Protein AF-A0AB34JGB2-F1 (afdb_monomer_lite)

Secondary structure (DSSP, 8-state):
--SSTTSSSSSSS------PPPP--------------HHHHHHHHHHHT--HHHHHHHHHHHHHH--HHHHHHHHHHHHHTTSHHHHHHHHHHHHHHHHHHH---TT---SS------S---TT-----

Structure (mmCIF, N/CA/C/O backbone):
data_AF-A0AB34JGB2-F1
#
_entry.id   AF-A0AB34JGB2-F1
#
loop_
_atom_site.group_PDB
_atom_site.id
_atom_site.type_symbol
_atom_site.label_atom_id
_atom_site.label_alt_id
_atom_site.label_comp_id
_atom_site.label_asym_id
_atom_site.label_entity_id
_atom_site.label_seq_id
_atom_site.pdbx_PDB_ins_code
_atom_site.Cartn_x
_atom_site.Cartn_y
_atom_site.Cartn_z
_atom_site.occupancy
_atom_site.B_iso_or_equiv
_atom_site.auth_seq_id
_atom_site.auth_comp_id
_atom_site.auth_asym_id
_atom_site.auth_atom_id
_atom_site.pdbx_PDB_model_num
ATOM 1 N N . MET A 1 1 ? 39.071 -47.024 -62.902 1.00 53.78 1 MET A N 1
ATOM 2 C CA . MET A 1 1 ? 38.815 -46.390 -61.590 1.00 53.78 1 MET A CA 1
ATOM 3 C C . MET A 1 1 ? 37.574 -45.513 -61.719 1.00 53.78 1 MET A C 1
ATOM 5 O O . MET A 1 1 ? 37.694 -44.338 -62.010 1.00 53.78 1 MET A O 1
ATOM 9 N N . SER A 1 2 ? 36.375 -46.101 -61.669 1.00 54.69 2 SER A N 1
ATOM 10 C CA . SER A 1 2 ? 35.123 -45.366 -61.938 1.00 54.69 2 SER A CA 1
ATOM 11 C C . SER A 1 2 ? 33.914 -46.110 -61.362 1.00 54.69 2 SER A C 1
ATOM 13 O O . SER A 1 2 ? 32.992 -46.470 -62.083 1.00 54.69 2 SER A O 1
ATOM 15 N N . ARG A 1 3 ? 33.980 -46.479 -60.074 1.00 54.69 3 ARG A N 1
ATOM 16 C CA . ARG A 1 3 ? 32.854 -47.095 -59.333 1.00 54.69 3 ARG A CA 1
ATOM 17 C C . ARG A 1 3 ? 32.762 -46.692 -57.854 1.00 54.69 3 ARG A C 1
ATOM 19 O O . ARG A 1 3 ? 31.811 -47.091 -57.199 1.00 54.69 3 ARG A O 1
ATOM 26 N N . LEU A 1 4 ? 33.691 -45.880 -57.333 1.00 51.69 4 LEU A N 1
ATOM 27 C CA . LEU A 1 4 ? 33.640 -45.403 -55.941 1.00 51.69 4 LEU A CA 1
ATOM 28 C C . LEU A 1 4 ? 32.935 -44.048 -55.760 1.00 51.69 4 LEU A C 1
ATOM 30 O O . LEU A 1 4 ? 32.520 -43.735 -54.653 1.00 51.69 4 LEU A O 1
ATOM 34 N N . SER A 1 5 ? 32.742 -43.262 -56.821 1.00 51.66 5 SER A N 1
ATOM 35 C CA . SER A 1 5 ? 32.163 -41.911 -56.700 1.00 51.66 5 SER A CA 1
ATOM 36 C C . SER A 1 5 ? 30.634 -41.857 -56.793 1.00 51.66 5 SER A C 1
ATOM 38 O O . SER A 1 5 ? 30.068 -40.785 -56.624 1.00 51.66 5 SER A O 1
ATOM 40 N N . LEU A 1 6 ? 29.949 -42.982 -57.040 1.00 51.72 6 LEU A N 1
ATOM 41 C CA . LEU A 1 6 ? 28.485 -43.001 -57.194 1.00 51.72 6 LEU A CA 1
ATOM 42 C C . LEU A 1 6 ? 27.719 -43.342 -55.899 1.00 51.72 6 LEU A C 1
ATOM 44 O O . LEU A 1 6 ? 26.497 -43.270 -55.884 1.00 51.72 6 LEU A O 1
ATOM 48 N N . LEU A 1 7 ? 28.407 -43.706 -54.811 1.00 52.88 7 LEU A N 1
ATOM 49 C CA . LEU A 1 7 ? 27.766 -44.138 -53.556 1.00 52.88 7 LEU A CA 1
ATOM 50 C C . LEU A 1 7 ? 27.738 -43.062 -52.456 1.00 52.88 7 LEU A C 1
ATOM 52 O O . LEU A 1 7 ? 27.131 -43.284 -51.415 1.00 52.88 7 LEU A O 1
ATOM 56 N N . LEU A 1 8 ? 28.337 -41.887 -52.680 1.00 51.59 8 LEU A N 1
ATOM 57 C CA . LEU A 1 8 ? 28.424 -40.818 -51.671 1.00 51.59 8 LEU A CA 1
ATOM 58 C C . LEU A 1 8 ? 27.367 -39.704 -51.833 1.00 51.59 8 LEU A C 1
ATOM 60 O O . LEU A 1 8 ? 27.306 -38.796 -51.014 1.00 51.59 8 LEU A O 1
ATOM 64 N N . ALA A 1 9 ? 26.523 -39.763 -52.869 1.00 53.97 9 ALA A N 1
ATOM 65 C CA . ALA A 1 9 ? 25.528 -38.722 -53.164 1.00 53.97 9 ALA A CA 1
ATOM 66 C C . ALA A 1 9 ? 24.085 -39.081 -52.750 1.00 53.97 9 ALA A C 1
ATOM 68 O O . ALA A 1 9 ? 23.179 -38.277 -52.948 1.00 53.97 9 ALA A O 1
ATOM 69 N N . LEU A 1 10 ? 23.856 -40.261 -52.157 1.00 52.56 10 LEU A N 1
ATOM 70 C CA . LEU A 1 10 ? 22.521 -40.740 -51.761 1.00 52.56 10 LEU A CA 1
ATOM 71 C C . LEU A 1 10 ? 22.298 -40.746 -50.235 1.00 52.56 10 LEU A C 1
ATOM 73 O O . LEU A 1 10 ? 21.490 -41.515 -49.729 1.00 52.56 10 LEU A O 1
ATOM 77 N N . ALA A 1 11 ? 23.030 -39.916 -49.488 1.00 53.78 11 ALA A N 1
ATOM 78 C CA . ALA A 1 11 ? 22.950 -39.860 -48.023 1.00 53.78 11 ALA A CA 1
ATOM 79 C C . ALA A 1 11 ? 22.560 -38.476 -47.471 1.00 53.78 11 ALA A C 1
ATOM 81 O O . ALA A 1 11 ? 22.731 -38.230 -46.282 1.00 53.78 11 ALA A O 1
ATOM 82 N N . LEU A 1 12 ? 22.050 -37.562 -48.312 1.00 57.97 12 LEU A N 1
ATOM 83 C CA . LEU A 1 12 ? 21.787 -36.169 -47.913 1.00 57.97 12 LEU A CA 1
ATOM 84 C C . LEU A 1 12 ? 20.314 -35.724 -47.949 1.00 57.97 12 LEU A C 1
ATOM 86 O O . LEU A 1 12 ? 20.037 -34.542 -47.774 1.00 57.97 12 LEU A O 1
ATOM 90 N N . THR A 1 13 ? 19.351 -36.630 -48.134 1.00 63.69 13 THR A N 1
ATOM 91 C CA . THR A 1 13 ? 17.922 -36.269 -48.232 1.00 63.69 13 THR A CA 1
ATOM 92 C C . THR A 1 13 ? 17.045 -37.065 -47.269 1.00 63.69 13 THR A C 1
ATOM 94 O O . THR A 1 13 ? 16.176 -37.818 -47.689 1.00 63.69 13 THR A O 1
ATOM 97 N N . ALA A 1 14 ? 17.247 -36.890 -45.960 1.00 57.16 14 ALA A N 1
ATOM 98 C CA . ALA A 1 14 ? 16.265 -37.321 -44.957 1.00 57.16 14 ALA A CA 1
ATOM 99 C C . ALA A 1 14 ? 16.442 -36.618 -43.596 1.00 57.16 14 ALA A C 1
ATOM 101 O O . ALA A 1 14 ? 16.457 -37.268 -42.557 1.00 57.16 14 ALA A O 1
ATOM 102 N N . SER A 1 15 ? 16.557 -35.288 -43.575 1.00 60.34 15 SER A N 1
ATOM 103 C CA . SER A 1 15 ? 16.305 -34.529 -42.342 1.00 60.34 15 SER A CA 1
ATOM 104 C C . SER A 1 15 ? 14.851 -34.082 -42.360 1.00 60.34 15 SER A C 1
ATOM 106 O O . SER A 1 15 ? 14.490 -33.055 -42.929 1.00 60.34 15 SER A O 1
ATOM 108 N N . SER A 1 16 ? 14.014 -34.947 -41.802 1.00 63.06 16 SER A N 1
ATOM 109 C CA . SER A 1 16 ? 12.593 -34.767 -41.533 1.00 63.06 16 SER A CA 1
ATOM 110 C C . SER A 1 16 ? 12.273 -33.388 -40.950 1.00 63.06 16 SER A C 1
ATOM 112 O O . SER A 1 16 ? 12.814 -33.002 -39.913 1.00 63.06 16 SER A O 1
ATOM 114 N N . ALA A 1 17 ? 11.338 -32.685 -41.588 1.00 55.78 17 ALA A N 1
ATOM 115 C CA . ALA A 1 17 ? 10.661 -31.527 -41.027 1.00 55.78 17 ALA A CA 1
ATOM 116 C C . ALA A 1 17 ? 9.911 -31.946 -39.752 1.00 55.78 17 ALA A C 1
ATOM 118 O O . ALA A 1 17 ? 8.849 -32.565 -39.815 1.00 55.78 17 ALA A O 1
ATOM 119 N N . PHE A 1 18 ? 10.478 -31.633 -38.589 1.00 60.16 18 PHE A N 1
ATOM 120 C CA . PHE A 1 18 ? 9.805 -31.797 -37.307 1.00 60.16 18 PHE A CA 1
ATOM 121 C C . PHE A 1 18 ? 8.907 -30.574 -37.088 1.00 60.16 18 PHE A C 1
ATOM 123 O O . PHE A 1 18 ? 9.319 -29.562 -36.524 1.00 60.16 18 PHE A O 1
ATOM 130 N N . VAL A 1 19 ? 7.684 -30.634 -37.614 1.00 63.44 19 VAL A N 1
ATOM 131 C CA . VAL A 1 19 ? 6.631 -29.670 -37.279 1.00 63.44 19 VAL A CA 1
ATOM 132 C C . VAL A 1 19 ? 6.088 -30.076 -35.912 1.00 63.44 19 VAL A C 1
ATOM 134 O O . VAL A 1 19 ? 5.342 -31.045 -35.795 1.00 63.44 19 VAL A O 1
ATOM 137 N N . LEU A 1 20 ? 6.509 -29.367 -34.863 1.00 66.44 20 LEU A N 1
ATOM 138 C CA . LEU A 1 20 ? 5.909 -29.502 -33.538 1.00 66.44 20 LEU A CA 1
ATOM 139 C C . LEU A 1 20 ? 4.450 -29.015 -33.610 1.00 66.44 20 LEU A C 1
ATOM 141 O O . LEU A 1 20 ? 4.217 -27.904 -34.095 1.00 66.44 20 LEU A O 1
ATOM 145 N N . PRO A 1 21 ? 3.461 -29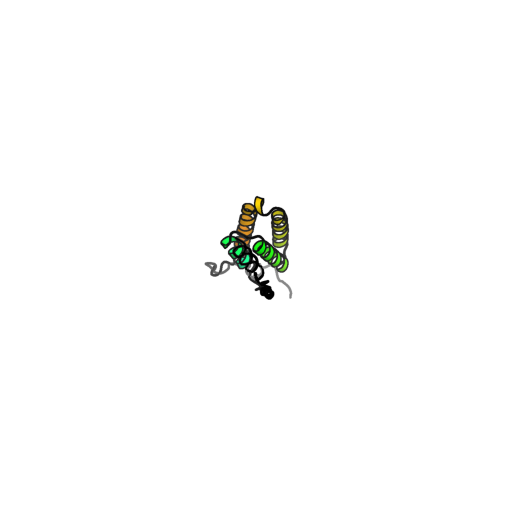.796 -33.138 1.00 60.28 21 PRO A N 1
ATOM 146 C CA . PRO A 1 21 ? 2.111 -29.285 -32.971 1.00 60.28 21 PRO A CA 1
ATOM 147 C C . PRO A 1 21 ? 2.148 -28.165 -31.928 1.00 60.28 21 PRO A C 1
ATOM 149 O O . PRO A 1 21 ? 2.812 -28.283 -30.896 1.00 60.28 21 PRO A O 1
ATOM 152 N N . GLY A 1 22 ? 1.469 -27.059 -32.237 1.00 61.97 22 GLY A N 1
ATOM 153 C CA . GLY A 1 22 ? 1.412 -25.875 -31.392 1.00 61.97 22 GLY A CA 1
ATOM 154 C C . GLY A 1 22 ? 1.074 -26.238 -29.952 1.00 61.97 22 GLY A C 1
ATOM 155 O O . GLY A 1 22 ? 0.041 -26.848 -29.681 1.00 61.97 22 GLY A O 1
ATOM 156 N N . VAL A 1 23 ? 1.961 -25.850 -29.037 1.00 63.00 23 VAL A N 1
ATOM 157 C CA . VAL A 1 23 ? 1.690 -25.874 -27.603 1.00 63.00 23 VAL A CA 1
ATOM 158 C C . VAL A 1 23 ? 0.448 -25.008 -27.387 1.00 63.00 23 VAL A C 1
ATOM 160 O O . VAL A 1 23 ? 0.502 -23.816 -27.712 1.00 63.00 23 VAL A O 1
ATOM 163 N N . PRO A 1 24 ? -0.679 -25.551 -26.890 1.00 57.31 24 PRO A N 1
ATOM 164 C CA . PRO A 1 24 ? -1.771 -24.701 -26.463 1.00 57.31 24 PRO A CA 1
ATOM 165 C C . PRO A 1 24 ? -1.200 -23.800 -25.374 1.00 57.31 24 PRO A C 1
ATOM 167 O O . PRO A 1 24 ? -0.733 -24.277 -24.339 1.00 57.31 24 PRO A O 1
ATOM 170 N N . ARG A 1 25 ? -1.168 -22.492 -25.638 1.00 60.59 25 ARG A N 1
ATOM 171 C CA . ARG A 1 25 ? -0.870 -21.497 -24.616 1.00 60.59 25 ARG A CA 1
ATOM 172 C C . ARG A 1 25 ? -1.915 -21.727 -23.534 1.00 60.59 25 ARG A C 1
ATOM 174 O O . ARG A 1 25 ? -3.092 -21.459 -23.764 1.00 60.59 25 ARG A O 1
ATOM 181 N N . ALA A 1 26 ? -1.498 -22.312 -22.412 1.00 59.22 26 ALA A N 1
ATOM 182 C CA . ALA A 1 26 ? -2.338 -22.393 -21.236 1.00 59.22 26 ALA A CA 1
ATOM 183 C C . ALA A 1 26 ? -2.800 -20.961 -20.974 1.00 59.22 26 ALA A C 1
ATOM 185 O O . ALA A 1 26 ? -1.974 -20.060 -20.803 1.00 59.22 26 ALA A O 1
ATOM 186 N N . PHE A 1 27 ? -4.108 -20.734 -21.064 1.00 61.78 27 PHE A N 1
ATOM 187 C CA . PHE A 1 27 ? -4.686 -19.528 -20.512 1.00 61.78 27 PHE A CA 1
ATOM 188 C C . PHE A 1 27 ? -4.272 -19.540 -19.048 1.00 61.78 27 PHE A C 1
ATOM 190 O O . PHE A 1 27 ? -4.654 -20.445 -18.303 1.00 61.78 27 PHE A O 1
ATOM 197 N N . ALA A 1 28 ? -3.398 -18.603 -18.681 1.00 59.22 28 ALA A N 1
ATOM 198 C CA . ALA A 1 28 ? -3.101 -18.360 -17.288 1.00 59.22 28 ALA A CA 1
ATOM 199 C C . ALA A 1 28 ? -4.455 -18.155 -16.597 1.00 59.22 28 ALA A C 1
ATOM 201 O O . ALA A 1 28 ? -5.281 -17.404 -17.135 1.00 59.22 28 ALA A O 1
ATOM 202 N N . PRO A 1 29 ? -4.736 -18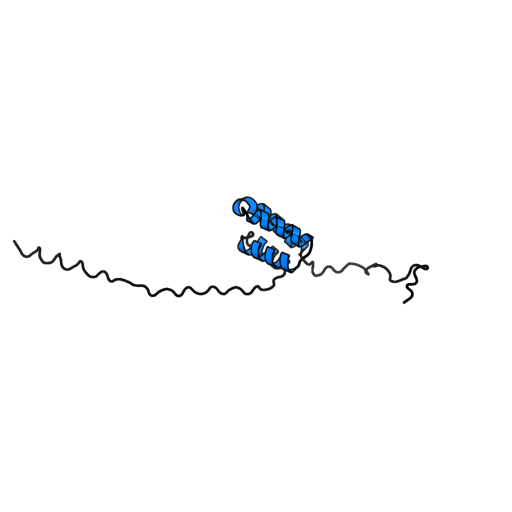.846 -15.481 1.00 53.66 29 PRO A N 1
ATOM 203 C CA . PRO A 1 29 ? -5.903 -18.509 -14.695 1.00 53.66 29 PRO A CA 1
ATOM 204 C C . PRO A 1 29 ? -5.789 -17.019 -14.380 1.00 53.66 29 PRO A C 1
ATOM 206 O O . PRO A 1 29 ? -4.797 -16.574 -13.807 1.00 53.66 29 PRO A O 1
ATOM 209 N N . THR A 1 30 ? -6.773 -16.236 -14.818 1.00 53.03 30 THR A N 1
ATOM 210 C CA . THR A 1 30 ? -6.990 -14.912 -14.252 1.00 53.03 30 THR A CA 1
ATOM 211 C C . THR A 1 30 ? -7.281 -15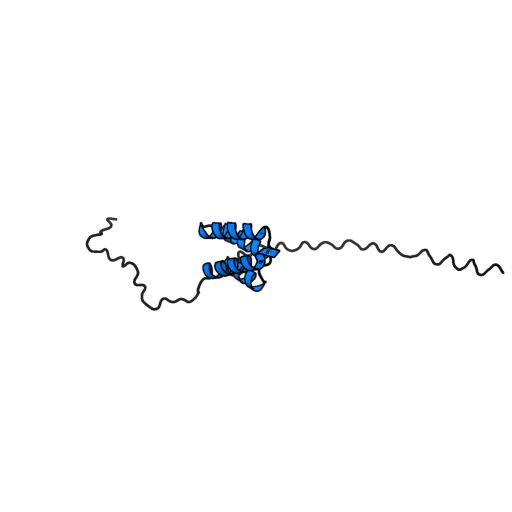.178 -12.790 1.00 53.03 30 THR A C 1
ATOM 213 O O . THR A 1 30 ? -8.358 -15.684 -12.465 1.00 53.03 30 THR A O 1
ATOM 216 N N . VAL A 1 31 ? -6.274 -14.957 -11.946 1.00 52.06 31 VAL A N 1
ATOM 217 C CA . VAL A 1 31 ? -6.419 -14.928 -10.497 1.00 52.06 31 VAL A CA 1
ATOM 218 C C . VAL A 1 31 ? -7.625 -14.029 -10.253 1.00 52.06 31 VAL A C 1
ATOM 220 O O . VAL A 1 31 ? -7.620 -12.858 -10.634 1.00 52.06 31 VAL A O 1
ATOM 223 N N . SER A 1 32 ? -8.732 -14.613 -9.783 1.00 48.72 32 SER A N 1
ATOM 224 C CA . SER A 1 32 ? -9.846 -13.810 -9.291 1.00 48.72 32 SER A CA 1
ATOM 225 C C . SER A 1 32 ? -9.256 -12.838 -8.278 1.00 48.72 32 SER A C 1
ATOM 227 O O . SER A 1 32 ? -8.428 -13.299 -7.491 1.00 48.72 32 SER A O 1
ATOM 229 N N . PRO A 1 33 ? -9.645 -11.550 -8.274 1.00 49.84 33 PRO A N 1
ATOM 230 C CA . PRO A 1 33 ? -9.245 -10.672 -7.194 1.00 49.84 33 PRO A CA 1
ATOM 231 C C . PRO A 1 33 ? -9.866 -11.266 -5.934 1.00 49.84 33 PRO A C 1
ATOM 233 O O . PRO A 1 33 ? -11.065 -11.137 -5.678 1.00 49.84 33 PRO A O 1
ATOM 236 N N . VAL A 1 34 ? -9.065 -12.034 -5.201 1.00 49.50 34 VAL A N 1
ATOM 237 C CA . VAL A 1 34 ? -9.304 -12.248 -3.790 1.00 49.50 34 VAL A CA 1
ATOM 238 C C . VAL A 1 34 ? -9.287 -10.829 -3.262 1.00 49.50 34 VAL A C 1
ATOM 240 O O . VAL A 1 34 ? -8.281 -10.150 -3.422 1.00 49.50 34 VAL A O 1
ATOM 243 N N . LEU A 1 35 ? -10.430 -10.345 -2.779 1.00 53.28 35 LEU A N 1
ATOM 244 C CA . LEU A 1 35 ? -10.485 -9.086 -2.048 1.00 53.28 35 LEU A CA 1
ATOM 245 C C . LEU A 1 35 ? -9.689 -9.334 -0.767 1.00 53.28 35 LEU A C 1
ATOM 247 O O . LEU A 1 35 ? -10.244 -9.768 0.243 1.00 53.28 35 LEU A O 1
ATOM 251 N N . MET A 1 36 ? -8.373 -9.213 -0.881 1.00 61.59 36 MET A N 1
ATOM 252 C CA . MET A 1 36 ? -7.460 -9.185 0.237 1.00 61.59 36 MET A CA 1
ATOM 253 C C . MET A 1 36 ? -7.709 -7.849 0.944 1.00 61.59 36 MET A C 1
ATOM 255 O O . MET A 1 36 ? -8.258 -6.905 0.370 1.00 61.59 36 MET A O 1
ATOM 259 N N . ALA A 1 37 ? -7.413 -7.773 2.237 1.00 72.19 37 ALA A N 1
ATOM 260 C CA . ALA A 1 37 ? -7.385 -6.464 2.867 1.00 72.19 37 ALA A CA 1
ATOM 261 C C . ALA A 1 37 ? -6.166 -5.697 2.331 1.00 72.19 37 ALA A C 1
ATOM 263 O O . ALA A 1 37 ? -5.119 -6.299 2.082 1.00 72.19 37 ALA A O 1
ATOM 264 N N . VAL A 1 38 ? -6.253 -4.364 2.268 1.00 79.94 38 VAL A N 1
ATOM 265 C CA . VAL A 1 38 ? -5.121 -3.493 1.893 1.00 79.94 38 VAL A CA 1
ATOM 266 C C . VAL A 1 38 ? -3.873 -3.806 2.734 1.00 79.94 38 VAL A C 1
ATOM 268 O O . VAL A 1 38 ? -2.744 -3.706 2.252 1.00 79.94 38 VAL A O 1
ATOM 271 N N . GLU A 1 39 ? -4.073 -4.214 3.991 1.00 81.25 39 GLU A N 1
ATOM 272 C CA . GLU A 1 39 ? -3.031 -4.714 4.892 1.00 81.25 39 GLU A CA 1
ATOM 273 C C . GLU A 1 39 ? -2.314 -5.957 4.343 1.00 81.25 39 GLU A C 1
ATOM 275 O O . GLU A 1 39 ? -1.081 -5.985 4.315 1.00 81.25 39 GLU A O 1
ATOM 280 N N . ASP A 1 40 ? -3.063 -6.961 3.891 1.00 81.25 40 ASP A N 1
ATOM 281 C CA . ASP A 1 40 ? -2.522 -8.229 3.399 1.00 81.25 40 ASP A CA 1
ATOM 282 C C . ASP A 1 40 ? -1.728 -8.009 2.106 1.00 81.25 40 ASP A C 1
ATOM 284 O O . ASP A 1 40 ? -0.605 -8.499 1.977 1.00 81.25 40 ASP A O 1
ATOM 288 N N . VAL A 1 41 ? -2.253 -7.199 1.176 1.00 82.69 41 VAL A N 1
ATOM 289 C CA . VAL A 1 41 ? -1.555 -6.870 -0.080 1.00 82.69 41 VAL A CA 1
ATOM 290 C C . VAL A 1 41 ? -0.300 -6.043 0.182 1.00 82.69 41 VAL A C 1
ATOM 292 O O . VAL A 1 41 ? 0.751 -6.311 -0.401 1.00 82.69 41 VAL A O 1
ATOM 295 N N . ALA A 1 42 ? -0.363 -5.065 1.090 1.00 83.38 42 ALA A N 1
ATOM 296 C CA . ALA A 1 42 ? 0.808 -4.276 1.462 1.00 83.38 42 ALA A CA 1
ATOM 297 C C . ALA A 1 42 ? 1.879 -5.136 2.152 1.00 83.38 42 ALA A C 1
ATOM 299 O O . ALA A 1 42 ? 3.067 -4.962 1.884 1.00 83.38 42 ALA A O 1
ATOM 300 N N . THR A 1 43 ? 1.479 -6.080 3.004 1.00 84.12 43 THR A N 1
ATOM 301 C CA . THR A 1 43 ? 2.404 -6.988 3.697 1.00 84.12 43 THR A CA 1
ATOM 302 C C . THR A 1 43 ? 3.057 -7.955 2.716 1.00 84.12 43 THR A C 1
ATOM 304 O O . THR A 1 43 ? 4.282 -8.040 2.681 1.00 84.12 43 THR A O 1
ATOM 307 N N . ASN A 1 44 ? 2.272 -8.583 1.840 1.00 84.06 44 ASN A N 1
ATOM 308 C CA . ASN A 1 44 ? 2.782 -9.482 0.806 1.00 84.06 44 ASN A CA 1
ATOM 309 C C . ASN A 1 44 ? 3.719 -8.746 -0.176 1.00 84.06 44 ASN A C 1
ATOM 311 O O . ASN A 1 44 ? 4.790 -9.239 -0.524 1.00 84.06 44 ASN A O 1
ATOM 315 N N . CYS A 1 45 ? 3.386 -7.498 -0.539 1.00 87.31 45 CYS A N 1
ATOM 316 C CA . CYS A 1 45 ? 4.278 -6.624 -1.304 1.00 87.31 45 CYS A CA 1
ATOM 317 C C . CYS A 1 45 ? 5.619 -6.443 -0.583 1.00 87.31 45 CYS A C 1
ATOM 319 O O . CYS A 1 45 ? 6.662 -6.594 -1.205 1.00 87.31 45 CYS A O 1
ATOM 321 N N . LEU A 1 46 ? 5.642 -6.166 0.722 1.00 86.12 46 LEU A N 1
ATOM 322 C CA . LEU A 1 46 ? 6.902 -5.994 1.456 1.00 86.12 46 LEU A CA 1
ATOM 323 C C . LEU A 1 46 ? 7.724 -7.282 1.551 1.00 86.12 46 LEU A C 1
ATOM 325 O O . LEU A 1 46 ? 8.950 -7.217 1.465 1.00 86.12 46 LEU A O 1
ATOM 329 N N . GLU A 1 47 ? 7.070 -8.432 1.707 1.00 86.00 47 GLU A N 1
ATOM 330 C CA . GLU A 1 47 ? 7.736 -9.735 1.792 1.00 86.00 47 GLU A CA 1
ATOM 331 C C . GLU A 1 47 ? 8.405 -10.133 0.469 1.00 86.00 47 GLU A C 1
ATOM 333 O O . GLU A 1 47 ? 9.529 -10.640 0.477 1.00 86.00 47 GLU A O 1
ATOM 338 N N . GLU A 1 48 ? 7.777 -9.828 -0.670 1.00 83.12 48 GLU A N 1
ATOM 339 C CA . GLU A 1 48 ? 8.331 -10.109 -2.003 1.00 83.12 48 GLU A CA 1
ATOM 340 C C . GLU A 1 48 ? 9.231 -8.982 -2.559 1.00 83.12 48 GLU A C 1
ATOM 342 O O . GLU A 1 48 ? 9.783 -9.093 -3.658 1.00 83.12 48 GLU A O 1
ATOM 347 N N . GLY A 1 49 ? 9.427 -7.888 -1.811 1.00 81.38 49 GLY A N 1
ATOM 348 C CA . GLY A 1 49 ? 10.251 -6.744 -2.237 1.00 81.38 49 GLY A CA 1
ATOM 349 C C . GLY A 1 49 ? 9.574 -5.839 -3.276 1.00 81.38 49 GLY A C 1
ATOM 350 O O . GLY A 1 49 ? 10.231 -5.309 -4.176 1.00 81.38 49 GLY A O 1
ATOM 351 N N . CYS A 1 50 ? 8.255 -5.717 -3.158 1.00 84.62 50 CYS A N 1
ATOM 352 C CA . CYS A 1 50 ? 7.317 -4.896 -3.911 1.00 84.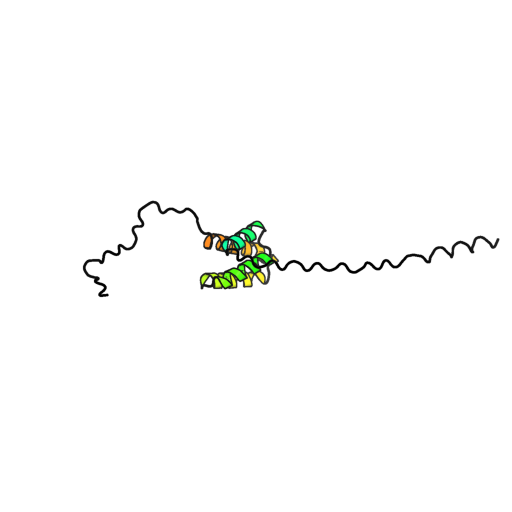62 50 CYS A CA 1
ATOM 353 C C . CYS A 1 50 ? 7.532 -4.926 -5.430 1.00 84.62 50 CYS A C 1
ATOM 355 O O . CYS A 1 50 ? 7.881 -3.902 -6.033 1.00 84.62 50 CYS A O 1
ATOM 357 N N . PRO A 1 51 ? 7.323 -6.090 -6.077 1.00 84.88 51 PRO A N 1
ATOM 358 C CA . PRO A 1 51 ? 7.239 -6.158 -7.529 1.00 84.88 51 PRO A CA 1
ATOM 359 C C . PRO A 1 51 ? 6.104 -5.261 -8.041 1.00 84.88 51 PRO A C 1
ATOM 361 O O . PRO A 1 51 ? 5.105 -5.036 -7.359 1.00 84.88 51 PRO A O 1
ATOM 364 N N . ILE A 1 52 ? 6.265 -4.743 -9.261 1.00 85.38 52 ILE A N 1
ATOM 365 C CA . ILE A 1 52 ? 5.354 -3.750 -9.856 1.00 85.38 52 ILE A CA 1
ATOM 366 C C . ILE A 1 52 ? 3.906 -4.253 -9.862 1.00 85.38 52 ILE A C 1
ATOM 368 O O . ILE A 1 52 ? 3.010 -3.497 -9.501 1.00 85.38 52 ILE A O 1
ATOM 372 N N . ASP A 1 53 ? 3.702 -5.529 -10.184 1.00 85.44 53 ASP A N 1
ATOM 373 C CA . ASP A 1 53 ? 2.375 -6.141 -10.271 1.00 85.44 53 ASP A CA 1
ATOM 374 C C . ASP A 1 53 ? 1.616 -6.073 -8.927 1.00 85.44 53 ASP A C 1
ATOM 376 O O . ASP A 1 53 ? 0.450 -5.682 -8.895 1.00 85.44 53 ASP A O 1
ATOM 380 N N . LEU A 1 54 ? 2.292 -6.336 -7.799 1.00 86.19 54 LEU A N 1
ATOM 381 C CA . LEU A 1 54 ? 1.691 -6.241 -6.458 1.00 86.19 54 LEU A CA 1
ATOM 382 C C . LEU A 1 54 ? 1.435 -4.790 -6.031 1.00 86.19 54 LEU A C 1
ATOM 384 O O . LEU A 1 54 ? 0.480 -4.499 -5.313 1.00 86.19 54 LEU A O 1
ATOM 388 N N . VAL A 1 55 ? 2.272 -3.851 -6.480 1.00 86.94 55 VAL A N 1
ATOM 389 C CA . VAL A 1 55 ? 2.058 -2.420 -6.218 1.00 86.94 55 VAL A CA 1
ATOM 390 C C . VAL A 1 55 ? 0.837 -1.912 -6.991 1.00 86.94 55 VAL A C 1
ATOM 392 O O . VAL A 1 55 ? 0.084 -1.083 -6.479 1.00 86.94 55 VAL A O 1
ATOM 395 N N . GLU A 1 56 ? 0.614 -2.399 -8.211 1.00 88.00 56 GLU A N 1
ATOM 396 C CA . GLU A 1 56 ? -0.581 -2.081 -8.995 1.00 88.00 56 GLU A CA 1
ATOM 397 C C . GLU A 1 56 ? -1.856 -2.652 -8.364 1.00 88.00 56 GLU A C 1
ATOM 399 O O . GLU A 1 56 ? -2.872 -1.952 -8.311 1.00 88.00 56 GLU A O 1
ATOM 404 N N . GLU A 1 57 ? -1.786 -3.868 -7.821 1.00 87.69 57 GLU A N 1
ATOM 405 C CA . GLU A 1 57 ? -2.868 -4.488 -7.052 1.00 87.69 57 GLU A CA 1
ATOM 406 C C . GLU A 1 57 ? -3.189 -3.684 -5.781 1.00 87.69 57 GLU A C 1
ATOM 408 O O . GLU A 1 57 ? -4.340 -3.295 -5.571 1.00 87.69 57 GLU A O 1
ATOM 413 N N . LEU A 1 58 ? -2.169 -3.279 -5.015 1.00 86.50 58 LEU A N 1
ATOM 414 C CA . LEU A 1 58 ? -2.334 -2.414 -3.842 1.00 86.50 58 LEU A CA 1
ATOM 415 C C . LEU A 1 58 ? -3.003 -1.076 -4.197 1.00 86.50 58 LEU A C 1
ATOM 417 O O . LEU A 1 58 ? -3.862 -0.573 -3.472 1.00 86.50 58 LEU A O 1
ATOM 421 N N . ILE A 1 59 ? -2.627 -0.477 -5.330 1.00 88.75 59 ILE A N 1
ATOM 422 C CA . ILE A 1 59 ? -3.252 0.758 -5.818 1.00 88.75 59 ILE A CA 1
ATOM 423 C C . ILE A 1 59 ? -4.727 0.530 -6.172 1.00 88.75 59 ILE A C 1
ATOM 425 O O . ILE A 1 59 ? -5.538 1.444 -5.993 1.00 88.75 59 ILE A O 1
ATOM 429 N N . ALA A 1 60 ? -5.082 -0.636 -6.712 1.00 89.81 60 ALA A N 1
ATOM 430 C CA . ALA A 1 60 ? -6.463 -0.962 -7.047 1.00 89.81 60 ALA A CA 1
ATOM 431 C C . ALA A 1 60 ? -7.330 -1.076 -5.786 1.00 89.81 60 ALA A C 1
ATOM 433 O O . ALA A 1 60 ? -8.412 -0.484 -5.750 1.00 89.81 60 ALA A O 1
ATOM 434 N N . GLU A 1 61 ? -6.831 -1.733 -4.739 1.00 85.50 61 GLU A N 1
ATOM 435 C CA . GLU A 1 61 ? -7.544 -1.844 -3.463 1.00 85.50 61 GLU A CA 1
ATOM 436 C C . GLU A 1 61 ? -7.663 -0.497 -2.738 1.00 85.50 61 GLU A C 1
ATOM 438 O O . GLU A 1 61 ? -8.756 -0.112 -2.324 1.00 85.50 61 GLU A O 1
ATOM 443 N N . LEU A 1 62 ? -6.588 0.301 -2.690 1.00 85.81 62 LEU A N 1
ATOM 444 C CA . LEU A 1 62 ? -6.624 1.650 -2.105 1.00 85.81 62 LEU A CA 1
ATOM 445 C C . LEU A 1 62 ? -7.644 2.568 -2.799 1.00 85.81 62 LEU A C 1
ATOM 447 O O . LEU A 1 62 ? -8.250 3.433 -2.164 1.00 85.81 62 LEU A O 1
ATOM 451 N N . LYS A 1 63 ? -7.849 2.398 -4.111 1.00 87.00 63 LYS A N 1
ATOM 452 C CA . LYS A 1 63 ? -8.888 3.126 -4.856 1.00 87.00 63 LYS A CA 1
ATOM 453 C C . LYS A 1 63 ? -10.297 2.638 -4.529 1.00 87.00 63 LYS A C 1
ATOM 455 O O . LYS A 1 63 ? -11.224 3.438 -4.624 1.00 87.00 63 LYS A O 1
ATOM 460 N N . GLN A 1 64 ? -10.464 1.358 -4.197 1.00 86.38 64 GLN A N 1
ATOM 461 C CA . GLN A 1 64 ? -11.756 0.793 -3.812 1.00 86.38 64 GLN A CA 1
ATOM 462 C C . GLN A 1 64 ? -12.166 1.193 -2.396 1.00 86.38 64 GLN A C 1
ATOM 464 O O . GLN A 1 64 ? -13.334 1.523 -2.202 1.00 86.38 64 GLN A O 1
ATOM 469 N N . GLU A 1 65 ? -11.238 1.210 -1.431 1.00 79.38 65 GLU A N 1
ATOM 470 C CA . GLU A 1 65 ? -11.542 1.676 -0.069 1.00 79.38 65 GLU A CA 1
ATOM 471 C C . GLU A 1 65 ? -11.982 3.145 -0.050 1.00 79.38 65 GLU A C 1
ATOM 473 O O . GLU A 1 65 ? -12.910 3.517 0.671 1.00 79.38 65 GLU A O 1
ATOM 478 N N . GLY A 1 66 ? -11.346 3.976 -0.880 1.00 75.62 66 GLY A N 1
ATOM 479 C CA . GLY A 1 66 ? -11.646 5.399 -0.976 1.00 75.62 66 GLY A CA 1
ATOM 480 C C . GLY A 1 66 ? -11.223 6.196 0.265 1.00 75.62 66 GLY A C 1
ATOM 481 O O . GLY A 1 66 ? -10.885 5.658 1.315 1.00 75.62 66 GLY A O 1
ATOM 482 N N . GLY A 1 67 ? -11.206 7.523 0.132 1.00 82.88 67 GLY A N 1
ATOM 483 C CA . GLY A 1 67 ? -10.807 8.442 1.201 1.00 82.88 67 GLY A CA 1
ATOM 484 C C . GLY A 1 67 ? -9.626 9.334 0.820 1.00 82.88 67 GLY A C 1
ATOM 485 O O . GLY A 1 67 ? -8.794 9.005 -0.025 1.00 82.88 67 GLY A O 1
ATOM 486 N N . ALA A 1 68 ? -9.552 10.511 1.447 1.00 82.81 68 ALA A N 1
ATOM 487 C CA . ALA A 1 68 ? -8.566 11.534 1.089 1.00 82.81 68 ALA A CA 1
ATOM 488 C C . ALA A 1 68 ? -7.111 11.070 1.303 1.00 82.81 68 ALA A C 1
ATOM 490 O O . ALA A 1 68 ? -6.207 11.476 0.567 1.00 82.81 68 ALA A O 1
ATOM 491 N N . GLN A 1 69 ? -6.877 10.212 2.301 1.00 80.31 69 GLN A N 1
ATOM 492 C CA . GLN A 1 69 ? -5.549 9.689 2.617 1.00 80.31 69 GLN A CA 1
ATOM 493 C C . GLN A 1 69 ? -5.121 8.604 1.616 1.00 80.31 69 GLN A C 1
ATOM 495 O O . GLN A 1 69 ? -3.997 8.643 1.113 1.00 80.31 69 GLN A O 1
ATOM 500 N N . GLN A 1 70 ? -6.042 7.715 1.246 1.00 84.94 70 GLN A N 1
ATOM 501 C CA . GLN A 1 70 ? -5.869 6.674 0.236 1.00 84.94 70 GLN A CA 1
ATOM 502 C C . GLN A 1 70 ? -5.601 7.283 -1.145 1.00 84.94 70 GLN A C 1
ATOM 504 O O . GLN A 1 70 ? -4.651 6.898 -1.822 1.00 84.94 70 GLN A O 1
ATOM 509 N N . GLU A 1 71 ? -6.360 8.308 -1.543 1.00 87.06 71 GLU A N 1
ATOM 510 C CA . GLU A 1 71 ? -6.143 9.006 -2.815 1.00 87.06 71 GLU A CA 1
ATOM 511 C C . GLU A 1 71 ? -4.763 9.670 -2.906 1.00 87.06 71 GLU A C 1
ATOM 513 O O . GLU A 1 71 ? -4.147 9.699 -3.976 1.00 87.06 71 GLU A O 1
ATOM 518 N N . SER A 1 72 ? -4.269 10.221 -1.793 1.00 87.12 72 SER A N 1
ATOM 519 C CA . SER A 1 72 ? -2.926 10.800 -1.726 1.00 87.12 72 SER A CA 1
ATOM 520 C C . SER A 1 72 ? -1.849 9.727 -1.905 1.00 87.12 72 SER A C 1
ATOM 522 O O . SER A 1 72 ? -0.921 9.918 -2.695 1.00 87.12 72 SER A O 1
ATOM 524 N N . LEU A 1 73 ? -2.001 8.575 -1.243 1.00 87.06 73 LEU A N 1
ATOM 525 C CA . LEU A 1 73 ? -1.091 7.434 -1.382 1.00 87.06 73 LEU A CA 1
ATOM 526 C C . LEU A 1 73 ? -1.094 6.877 -2.809 1.00 87.06 73 LEU A C 1
ATOM 528 O O . LEU A 1 73 ? -0.031 6.678 -3.395 1.00 87.06 73 LEU A O 1
ATOM 532 N N . VAL A 1 74 ? -2.271 6.729 -3.417 1.00 89.44 74 VAL A N 1
ATOM 533 C CA . VAL A 1 74 ? -2.431 6.294 -4.812 1.00 89.44 74 VAL A CA 1
ATOM 534 C C . VAL A 1 74 ? -1.705 7.233 -5.777 1.00 89.44 74 VAL A C 1
ATOM 536 O O . VAL A 1 74 ? -0.995 6.773 -6.673 1.00 89.44 74 VAL A O 1
ATOM 539 N N . LYS A 1 75 ? -1.830 8.554 -5.606 1.00 91.25 75 LYS A N 1
ATOM 540 C CA . LYS A 1 75 ? -1.124 9.542 -6.446 1.00 91.25 75 LYS A CA 1
ATOM 541 C C . LYS A 1 75 ? 0.396 9.431 -6.311 1.00 91.25 75 LYS A C 1
ATOM 543 O O . LYS A 1 75 ? 1.110 9.560 -7.303 1.00 91.25 75 LYS A O 1
ATOM 548 N N . GLN A 1 76 ? 0.893 9.180 -5.104 1.00 88.69 76 GLN A N 1
ATOM 549 C CA . GLN A 1 76 ? 2.326 9.038 -4.848 1.00 88.69 76 GLN A CA 1
ATOM 550 C C . GLN A 1 76 ? 2.878 7.734 -5.436 1.00 88.69 76 GLN A C 1
ATOM 552 O O . GLN A 1 76 ? 3.861 7.771 -6.175 1.00 88.69 76 GLN A O 1
ATOM 557 N N . LEU A 1 77 ? 2.206 6.602 -5.210 1.00 87.94 77 LEU A N 1
ATOM 558 C CA . LEU A 1 77 ? 2.610 5.309 -5.767 1.00 87.94 77 LEU A CA 1
ATOM 559 C C . LEU A 1 77 ? 2.567 5.317 -7.302 1.00 87.94 77 LEU A C 1
ATOM 561 O O . LEU A 1 77 ? 3.539 4.930 -7.947 1.00 87.94 77 LEU A O 1
ATOM 565 N N . THR A 1 78 ? 1.511 5.868 -7.909 1.00 88.88 78 THR A N 1
ATOM 566 C CA . THR A 1 78 ? 1.426 6.009 -9.377 1.00 88.88 78 THR A CA 1
ATOM 567 C C . THR A 1 78 ? 2.497 6.936 -9.960 1.00 88.88 78 THR A C 1
ATOM 569 O O . THR A 1 78 ? 2.940 6.729 -11.090 1.00 88.88 78 THR A O 1
ATOM 572 N N . ALA A 1 79 ? 2.959 7.946 -9.215 1.00 91.12 79 ALA A N 1
ATOM 573 C CA . ALA A 1 79 ? 4.079 8.782 -9.640 1.00 91.12 79 ALA A CA 1
ATOM 574 C C . ALA A 1 79 ? 5.415 8.021 -9.604 1.00 91.12 79 ALA A C 1
ATOM 576 O O . ALA A 1 79 ? 6.212 8.156 -10.536 1.00 91.12 79 ALA A O 1
ATOM 577 N N . LEU A 1 80 ? 5.644 7.204 -8.571 1.00 86.19 80 LEU A N 1
ATOM 578 C CA . LEU A 1 80 ? 6.863 6.402 -8.415 1.00 86.19 80 LEU A CA 1
ATOM 579 C C . LEU A 1 80 ? 6.944 5.261 -9.441 1.00 86.19 80 LEU A C 1
ATOM 581 O O . LEU A 1 80 ? 8.028 5.007 -9.975 1.00 86.19 80 LEU A O 1
ATOM 585 N N . LEU A 1 81 ? 5.798 4.668 -9.801 1.00 85.88 81 LEU A N 1
ATOM 586 C CA . LEU A 1 81 ? 5.673 3.637 -10.839 1.00 85.88 81 LEU A CA 1
ATOM 587 C C . LEU A 1 81 ? 6.045 4.113 -12.251 1.00 85.88 81 LEU A C 1
ATOM 589 O O . LEU A 1 81 ? 6.283 3.286 -13.124 1.00 85.88 81 LEU A O 1
ATOM 593 N N . LYS A 1 82 ? 6.172 5.424 -12.501 1.00 88.00 82 LYS A N 1
ATOM 594 C CA . LYS A 1 82 ? 6.693 5.924 -13.789 1.00 88.00 82 LYS A CA 1
ATOM 595 C C . LYS A 1 82 ? 8.154 5.532 -14.030 1.00 88.00 82 LYS A C 1
ATOM 597 O O . LYS A 1 82 ? 8.577 5.479 -15.177 1.00 88.00 82 LYS A O 1
ATOM 602 N N . ASN A 1 83 ? 8.928 5.314 -12.964 1.00 87.31 83 ASN A N 1
ATOM 603 C CA . ASN A 1 83 ? 10.329 4.883 -13.017 1.00 87.31 83 ASN A CA 1
ATOM 604 C C . ASN A 1 83 ? 10.616 3.897 -11.866 1.00 87.31 83 ASN A C 1
ATOM 606 O O . ASN A 1 83 ? 11.316 4.251 -10.912 1.00 87.31 83 ASN A O 1
ATOM 610 N N . PRO A 1 84 ? 10.077 2.671 -11.929 1.00 77.75 84 PRO A N 1
ATOM 611 C CA . PRO A 1 84 ? 10.054 1.756 -10.791 1.00 77.75 84 PRO A CA 1
ATOM 612 C C . PRO A 1 84 ? 11.460 1.279 -10.400 1.00 77.75 84 PRO A C 1
ATOM 614 O O . PRO A 1 84 ? 11.777 1.211 -9.218 1.00 77.75 84 PRO A O 1
ATOM 617 N N . GLU A 1 85 ? 12.356 1.067 -11.369 1.00 78.38 85 GLU A N 1
ATOM 618 C CA . GLU A 1 85 ? 13.722 0.587 -11.102 1.00 78.38 85 GLU A CA 1
ATOM 619 C C . GLU A 1 85 ? 14.576 1.572 -10.291 1.00 78.38 85 GLU A C 1
ATOM 621 O O . GLU A 1 85 ? 15.424 1.164 -9.503 1.00 78.38 85 GLU A O 1
ATOM 626 N N . LYS A 1 86 ? 14.344 2.882 -10.448 1.00 84.56 86 LYS A N 1
ATOM 627 C CA . LYS A 1 86 ? 15.067 3.922 -9.694 1.00 84.56 86 LYS A CA 1
ATOM 628 C C . LYS A 1 86 ? 14.436 4.206 -8.335 1.00 84.56 86 LYS A C 1
ATOM 630 O O . LYS A 1 86 ? 15.125 4.656 -7.425 1.00 84.56 86 LYS A O 1
ATOM 635 N N . ASN A 1 87 ? 13.136 3.951 -8.213 1.00 83.81 87 ASN A N 1
ATOM 636 C CA . ASN A 1 87 ? 12.328 4.333 -7.062 1.00 83.81 87 ASN A CA 1
ATOM 637 C C . ASN A 1 87 ? 11.945 3.151 -6.167 1.00 83.81 87 ASN A C 1
ATOM 639 O O . ASN A 1 87 ? 11.200 3.354 -5.216 1.00 83.81 87 ASN A O 1
ATOM 643 N N . LYS A 1 88 ? 12.448 1.940 -6.428 1.00 82.62 88 LYS A N 1
ATOM 644 C CA . LYS A 1 88 ? 12.089 0.724 -5.685 1.00 82.62 88 LYS A CA 1
ATOM 645 C C . LYS A 1 88 ? 12.159 0.900 -4.160 1.00 82.62 88 LYS A C 1
ATOM 647 O O . LYS A 1 88 ? 11.205 0.579 -3.467 1.00 82.62 88 LYS A O 1
ATOM 652 N N . ASN A 1 89 ? 13.236 1.499 -3.649 1.00 86.75 89 ASN A N 1
ATOM 653 C CA . ASN A 1 89 ? 13.402 1.756 -2.212 1.00 86.75 89 ASN A CA 1
ATOM 654 C C . ASN A 1 89 ? 12.344 2.738 -1.664 1.00 86.75 89 ASN A C 1
ATOM 656 O O . ASN A 1 89 ? 11.813 2.559 -0.575 1.00 86.75 89 ASN A O 1
ATOM 660 N N . GLU A 1 90 ? 11.993 3.772 -2.431 1.00 86.56 90 GLU A N 1
ATOM 661 C CA . GLU A 1 90 ? 10.932 4.706 -2.038 1.00 86.56 90 GLU A CA 1
ATOM 662 C C . GLU A 1 90 ? 9.551 4.040 -2.084 1.00 86.56 90 GLU A C 1
ATOM 664 O O . GLU A 1 90 ? 8.737 4.266 -1.195 1.00 86.56 90 GLU A O 1
ATOM 669 N N . ILE A 1 91 ? 9.302 3.165 -3.062 1.00 86.81 91 ILE A N 1
ATOM 670 C CA . ILE A 1 91 ? 8.066 2.376 -3.140 1.00 86.81 91 ILE A CA 1
ATOM 671 C C . ILE A 1 91 ? 7.946 1.468 -1.911 1.00 86.81 91 ILE A C 1
ATOM 673 O O . ILE A 1 91 ? 6.933 1.528 -1.221 1.00 86.81 91 ILE A O 1
ATOM 677 N N . GLU A 1 92 ? 8.989 0.709 -1.569 1.00 87.50 92 GLU A N 1
ATOM 678 C CA . GLU A 1 92 ? 9.007 -0.157 -0.381 1.00 87.50 92 GLU A CA 1
ATOM 679 C C . GLU A 1 92 ? 8.766 0.631 0.916 1.00 87.50 92 GLU A C 1
ATOM 681 O O . GLU A 1 92 ? 7.978 0.211 1.761 1.00 87.50 92 GLU A O 1
ATOM 686 N N . LYS A 1 93 ? 9.374 1.815 1.076 1.00 88.62 93 LYS A N 1
ATOM 687 C CA . LYS A 1 93 ? 9.113 2.681 2.241 1.00 88.62 93 LYS A CA 1
ATOM 688 C C . LYS A 1 93 ? 7.659 3.132 2.315 1.00 88.62 93 LYS A C 1
ATOM 690 O O . LYS A 1 93 ? 7.078 3.138 3.401 1.00 88.62 93 LYS A O 1
ATOM 695 N N . MET A 1 94 ? 7.086 3.531 1.182 1.00 87.56 94 MET A N 1
ATOM 696 C CA . MET A 1 94 ? 5.706 4.010 1.111 1.00 87.56 94 MET A CA 1
ATOM 697 C C . MET A 1 94 ? 4.713 2.889 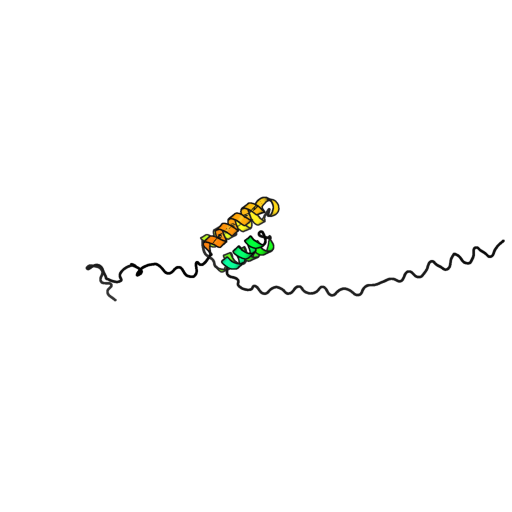1.404 1.00 87.56 94 MET A C 1
ATOM 699 O O . MET A 1 94 ? 3.782 3.091 2.183 1.00 87.56 94 MET A O 1
ATOM 703 N N . VAL A 1 95 ? 4.945 1.697 0.855 1.00 87.94 95 VAL A N 1
ATOM 704 C CA . VAL A 1 95 ? 4.147 0.508 1.170 1.00 87.94 95 VAL A CA 1
ATOM 705 C C . VAL A 1 95 ? 4.335 0.105 2.635 1.00 87.94 95 VAL A C 1
ATOM 707 O O . VAL A 1 95 ? 3.361 -0.204 3.308 1.00 87.94 95 VAL A O 1
ATOM 710 N N . GLY A 1 96 ? 5.544 0.231 3.188 1.00 86.31 96 GLY A N 1
ATOM 711 C CA . GLY A 1 96 ? 5.826 0.018 4.610 1.00 86.31 96 GLY A CA 1
ATOM 712 C C . GLY A 1 96 ? 5.050 0.956 5.532 1.00 86.31 96 GLY A C 1
ATOM 713 O O . GLY A 1 96 ? 4.538 0.542 6.574 1.00 86.31 96 GLY A O 1
ATOM 714 N N . ALA A 1 97 ? 4.938 2.229 5.153 1.00 85.69 97 ALA A N 1
ATOM 715 C CA . ALA A 1 97 ? 4.111 3.194 5.866 1.00 85.69 97 ALA A CA 1
ATOM 716 C C . ALA A 1 97 ? 2.613 2.874 5.728 1.00 85.69 97 ALA A C 1
ATOM 718 O O . ALA A 1 97 ? 1.879 2.972 6.714 1.00 85.69 97 ALA A O 1
ATOM 719 N N . ALA A 1 98 ? 2.167 2.463 4.537 1.00 84.44 98 ALA A N 1
ATOM 720 C CA . ALA A 1 98 ? 0.789 2.045 4.297 1.00 84.44 98 ALA A CA 1
ATOM 721 C C . ALA A 1 98 ? 0.424 0.815 5.142 1.00 84.44 98 ALA A C 1
ATOM 723 O O . ALA A 1 98 ? -0.538 0.888 5.899 1.00 84.44 98 ALA A O 1
ATOM 724 N N . ALA A 1 99 ? 1.235 -0.247 5.126 1.00 84.19 99 ALA A N 1
ATOM 725 C CA . ALA A 1 99 ? 1.010 -1.461 5.911 1.00 84.19 99 ALA A CA 1
ATOM 726 C C . ALA A 1 99 ? 0.795 -1.149 7.400 1.00 84.19 99 ALA A C 1
ATOM 728 O O . ALA A 1 99 ? -0.151 -1.629 8.002 1.00 84.19 99 ALA A O 1
ATOM 729 N N . ARG A 1 100 ? 1.597 -0.251 7.987 1.00 82.81 100 ARG A N 1
ATOM 730 C CA . ARG A 1 100 ? 1.434 0.177 9.392 1.00 82.81 100 ARG A CA 1
ATOM 731 C C . ARG A 1 100 ? 0.194 1.034 9.649 1.00 82.81 100 ARG A C 1
ATOM 733 O O . ARG A 1 100 ? -0.279 1.099 10.777 1.00 82.81 100 ARG A O 1
ATOM 740 N N . THR A 1 101 ? -0.270 1.763 8.638 1.00 81.81 101 THR A N 1
ATOM 741 C CA . THR A 1 101 ? -1.449 2.637 8.742 1.00 81.81 101 THR A CA 1
ATOM 742 C C . THR A 1 101 ? -2.731 1.816 8.665 1.00 81.81 101 THR A C 1
ATOM 744 O O . THR A 1 101 ? -3.678 2.092 9.396 1.00 81.81 101 THR A O 1
ATOM 747 N N . PHE A 1 102 ? -2.739 0.804 7.798 1.00 80.00 102 PHE A N 1
ATOM 748 C CA . PHE A 1 102 ? -3.872 -0.094 7.602 1.00 80.00 102 PHE A CA 1
ATOM 749 C C . PHE A 1 102 ? -3.821 -1.329 8.506 1.00 80.00 102 PHE A C 1
ATOM 751 O O . PHE A 1 102 ? -4.830 -2.018 8.599 1.00 80.00 102 PHE A O 1
ATOM 758 N N . SER A 1 103 ? -2.709 -1.578 9.220 1.00 77.50 103 SER A N 1
ATOM 759 C CA . SER A 1 103 ? -2.604 -2.739 10.104 1.00 77.50 103 SER A CA 1
ATOM 760 C C . SER A 1 103 ? -3.618 -2.662 11.230 1.00 77.50 103 SER A C 1
ATOM 762 O O . SER A 1 103 ? -3.576 -1.748 12.070 1.00 77.50 103 SER A O 1
ATOM 764 N N . ARG A 1 104 ? -4.500 -3.651 11.295 1.00 71.06 104 ARG A N 1
ATOM 765 C CA . ARG A 1 104 ? -5.460 -3.761 12.382 1.00 71.06 104 ARG A CA 1
ATOM 766 C C . ARG A 1 104 ? -4.799 -4.473 13.558 1.00 71.06 104 ARG A C 1
ATOM 768 O O . ARG A 1 104 ? -4.553 -5.672 13.520 1.00 71.06 104 ARG A O 1
ATOM 775 N N . VAL A 1 105 ? -4.549 -3.755 14.655 1.00 68.81 105 VAL A N 1
ATOM 776 C CA . VAL A 1 105 ? -4.045 -4.390 15.885 1.00 68.81 105 VAL A CA 1
ATOM 777 C C . VAL A 1 105 ? -5.169 -5.198 16.534 1.00 68.81 105 VAL A C 1
ATOM 779 O O . VAL A 1 105 ? -5.974 -4.677 17.311 1.00 68.81 105 VAL A O 1
ATOM 782 N N . GLU A 1 106 ? -5.238 -6.486 16.215 1.00 62.25 106 GLU A N 1
ATOM 783 C CA . GLU A 1 106 ? -6.126 -7.413 16.907 1.00 62.25 106 GLU A CA 1
ATOM 784 C C . GLU A 1 106 ? -5.635 -7.643 18.346 1.00 62.25 106 GLU A C 1
ATOM 786 O O . GLU A 1 106 ? -4.442 -7.782 18.612 1.00 62.25 106 GLU A O 1
ATOM 791 N N . GLY A 1 107 ? -6.556 -7.650 19.314 1.00 63.75 107 GLY A N 1
ATOM 792 C CA . GLY A 1 107 ? -6.224 -7.949 20.712 1.00 63.75 107 GLY A CA 1
ATOM 793 C C . GLY A 1 107 ? -5.796 -6.760 21.580 1.00 63.75 107 GLY A C 1
ATOM 794 O O . GLY A 1 107 ? -5.476 -6.968 22.752 1.00 63.75 107 GLY A O 1
ATOM 795 N N . TYR A 1 108 ? -5.860 -5.514 21.090 1.00 67.06 108 TYR A N 1
ATOM 796 C CA . TYR A 1 108 ? -5.758 -4.355 21.982 1.00 67.06 108 TYR A CA 1
ATOM 797 C C . TYR A 1 108 ? -7.027 -4.233 22.841 1.00 67.06 108 TYR A C 1
ATOM 799 O O . TYR A 1 108 ? -8.033 -3.638 22.452 1.00 67.06 108 TYR A O 1
ATOM 807 N N . LYS A 1 109 ? -6.988 -4.823 24.037 1.00 71.75 109 LYS A N 1
ATOM 808 C CA . LYS A 1 109 ? -8.000 -4.617 25.072 1.00 71.75 109 LYS A CA 1
ATOM 809 C C . LYS A 1 109 ? -7.590 -3.398 25.886 1.00 71.75 109 LYS A C 1
ATOM 811 O O . LYS A 1 109 ? -6.642 -3.481 26.662 1.00 71.75 109 LYS A O 1
ATOM 816 N N . PHE A 1 110 ? -8.278 -2.274 25.682 1.00 74.75 110 PHE A N 1
ATOM 817 C CA . PHE A 1 110 ? -8.038 -1.048 26.445 1.00 74.75 110 PHE A CA 1
ATOM 818 C C . PHE A 1 110 ? -8.028 -1.380 27.952 1.00 74.75 110 PHE A C 1
ATOM 820 O O . PHE A 1 110 ? -9.020 -1.923 28.453 1.00 74.75 110 PHE A O 1
ATOM 827 N N . PRO A 1 111 ? -6.910 -1.150 28.669 1.00 75.50 111 PRO A N 1
ATOM 828 C CA . PRO A 1 111 ? -6.801 -1.493 30.079 1.00 75.50 111 PRO A CA 1
ATOM 829 C C . PRO A 1 111 ? -7.560 -0.452 30.904 1.00 75.50 111 PRO A C 1
ATOM 831 O O . PRO A 1 111 ? -6.997 0.533 31.371 1.00 75.50 111 PRO A O 1
ATOM 834 N N . GLY A 1 112 ? -8.864 -0.661 31.050 1.00 74.88 112 GLY A N 1
ATOM 835 C CA . GLY A 1 112 ? -9.743 0.198 31.833 1.00 74.88 112 GLY A CA 1
ATOM 836 C C . GLY A 1 112 ? -11.154 0.235 31.271 1.00 74.88 112 GLY A C 1
ATOM 837 O O . GLY A 1 112 ? -11.408 -0.180 30.141 1.00 74.88 112 GLY A O 1
ATOM 838 N N . GLU A 1 113 ? -12.089 0.742 32.065 1.00 75.62 113 GLU A N 1
ATOM 839 C CA . GLU A 1 113 ? -13.390 1.122 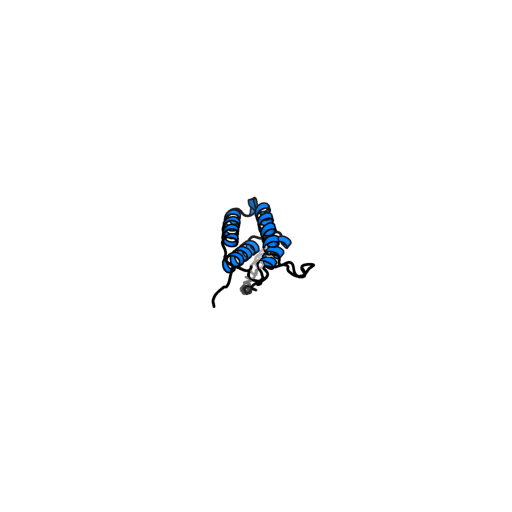31.528 1.00 75.62 113 GLU A CA 1
ATOM 840 C C . GLU A 1 113 ? -13.175 2.285 30.551 1.00 75.62 113 GLU A C 1
ATOM 842 O O . GLU A 1 113 ? -12.445 3.224 30.889 1.00 75.62 113 GLU A O 1
ATOM 847 N N . PRO A 1 114 ? -13.742 2.244 29.333 1.00 72.12 114 PRO A N 1
ATOM 848 C CA . PRO A 1 114 ? -13.645 3.365 28.415 1.00 72.12 114 PRO A CA 1
ATOM 849 C C . PRO A 1 114 ? -14.314 4.571 29.080 1.00 72.12 114 PRO A C 1
ATOM 851 O O . PRO A 1 114 ? -15.538 4.654 29.151 1.00 72.12 114 PRO A O 1
ATOM 854 N N . LEU A 1 115 ? -13.505 5.512 29.574 1.00 69.31 115 LEU A N 1
ATOM 855 C CA . LEU A 1 115 ? -13.945 6.790 30.147 1.00 69.31 115 LEU A CA 1
ATOM 856 C C . LEU A 1 115 ? -14.446 7.738 29.042 1.00 69.31 115 LEU A C 1
ATOM 858 O O . LEU A 1 115 ? -14.081 8.911 29.007 1.00 69.31 115 LEU A O 1
ATOM 862 N N . GLY A 1 116 ? -15.225 7.213 28.091 1.00 70.75 116 GLY A N 1
ATOM 863 C CA . GLY A 1 116 ? -15.796 7.975 26.991 1.00 70.75 116 GLY A CA 1
ATOM 864 C C . GLY A 1 116 ? -16.692 9.108 27.487 1.00 70.75 116 GLY A C 1
ATOM 865 O O . GLY A 1 116 ? -16.928 9.266 28.687 1.00 70.75 116 GLY A O 1
ATOM 866 N N . TYR A 1 117 ? -17.219 9.891 26.543 1.00 62.62 117 TYR A N 1
ATOM 867 C CA . TYR A 1 117 ? -18.216 10.919 26.824 1.00 62.62 117 TYR A CA 1
ATOM 868 C C . TYR A 1 117 ? -19.351 10.288 27.619 1.00 62.62 117 TYR A C 1
ATOM 870 O O . TYR A 1 117 ? -20.137 9.501 27.088 1.00 62.62 117 TYR A O 1
ATOM 878 N N . SER A 1 118 ? -19.413 10.586 28.916 1.00 67.00 118 SER A N 1
ATOM 879 C CA . SER A 1 118 ? -20.553 10.175 29.704 1.00 67.00 118 SER A CA 1
ATOM 880 C C . SER A 1 118 ? -21.769 10.767 29.006 1.00 67.00 118 SER A C 1
ATOM 882 O O . SER A 1 118 ? -21.882 11.986 28.934 1.00 67.00 118 SER A O 1
ATOM 884 N N . LEU A 1 119 ? -22.707 9.932 28.559 1.00 60.00 119 LEU A N 1
ATOM 885 C CA . LEU A 1 119 ? -24.044 10.365 28.128 1.00 60.00 119 LEU A CA 1
ATOM 886 C C . LEU A 1 119 ? -24.837 11.021 29.276 1.00 60.00 119 LEU A C 1
ATOM 888 O O . LEU A 1 119 ? -26.035 11.237 29.161 1.00 60.00 119 LEU A O 1
ATOM 892 N N . LYS A 1 120 ? -24.181 11.303 30.409 1.00 63.47 120 LYS A N 1
ATOM 893 C CA . LYS A 1 120 ? -24.682 12.179 31.450 1.00 63.47 120 LYS A CA 1
ATOM 894 C C . LYS A 1 120 ? -24.677 13.589 30.867 1.00 63.47 120 LYS A C 1
ATOM 896 O O . LYS A 1 120 ? -23.588 14.134 30.672 1.00 63.47 120 LYS A O 1
ATOM 901 N N . PRO A 1 121 ? -25.848 14.178 30.592 1.00 62.41 121 PRO A N 1
ATOM 902 C CA . PRO A 1 121 ? -25.898 15.599 30.321 1.00 62.41 121 PRO A CA 1
ATOM 903 C C . PRO A 1 121 ? -25.256 16.319 31.511 1.00 62.41 121 PRO A C 1
ATOM 905 O O . PRO A 1 121 ? -25.592 16.068 32.673 1.00 62.41 121 PRO A O 1
ATOM 908 N N . THR A 1 122 ? -24.293 17.197 31.242 1.00 61.31 122 THR A N 1
ATOM 909 C CA . THR A 1 122 ? -23.984 18.288 32.170 1.00 61.31 122 THR A CA 1
ATOM 910 C C . THR A 1 122 ? -25.299 19.023 32.425 1.00 61.31 122 THR A C 1
ATOM 912 O O . THR A 1 122 ? -26.088 19.131 31.490 1.00 61.31 122 THR A O 1
ATOM 915 N N . GLN A 1 123 ? -25.552 19.475 33.661 1.00 60.06 123 GLN A N 1
ATOM 916 C CA . GLN A 1 123 ? -26.862 19.945 34.173 1.00 60.06 123 GLN A CA 1
ATOM 917 C C . GLN A 1 123 ? -27.628 20.996 33.329 1.00 60.06 123 GLN A C 1
ATOM 919 O O . GLN A 1 123 ? -28.737 21.353 33.702 1.00 60.06 123 GLN A O 1
ATOM 924 N N . ASP A 1 124 ? -27.091 21.440 32.194 1.00 58.41 124 ASP A N 1
ATOM 925 C CA . ASP A 1 124 ? -27.640 22.465 31.307 1.00 58.41 124 ASP A CA 1
ATOM 926 C C . ASP A 1 124 ? -27.871 22.014 29.842 1.00 58.41 124 ASP A C 1
ATOM 928 O O . ASP A 1 124 ? -28.283 22.823 29.023 1.00 58.41 124 ASP A O 1
ATOM 932 N N . ASN A 1 125 ? -27.621 20.750 29.466 1.00 60.69 125 ASN A N 1
ATOM 933 C CA . ASN A 1 125 ? -27.903 20.254 28.104 1.00 60.69 125 ASN A CA 1
ATOM 934 C C . ASN A 1 125 ? -29.007 19.188 28.115 1.00 60.69 125 ASN A C 1
ATOM 936 O O . ASN A 1 125 ? -28.734 17.991 27.991 1.00 60.69 125 ASN A O 1
ATOM 940 N N . SER A 1 126 ? -30.266 19.609 28.259 1.00 58.41 126 SER A N 1
ATOM 941 C CA . SER A 1 126 ? -31.396 18.779 27.838 1.00 58.41 126 SER A CA 1
ATOM 942 C C . SER A 1 126 ? -31.451 18.769 26.311 1.00 58.41 126 SER A C 1
ATOM 944 O O . SER A 1 126 ? -31.632 19.804 25.677 1.00 58.41 126 SER A O 1
ATOM 946 N N . LEU A 1 127 ? -31.270 17.596 25.707 1.00 61.78 127 LEU A N 1
ATOM 947 C CA . LEU A 1 127 ? -31.702 17.367 24.334 1.00 61.78 127 LEU A CA 1
ATOM 948 C C . LEU A 1 127 ? -33.190 17.028 24.410 1.00 61.78 127 LEU A C 1
ATOM 950 O O . LEU A 1 127 ? -33.545 15.896 24.737 1.00 61.78 127 LEU A O 1
ATOM 954 N N . ASP A 1 128 ? -34.039 18.030 24.197 1.00 59.72 128 ASP A N 1
ATOM 955 C CA . ASP A 1 128 ? -35.465 17.811 23.974 1.00 59.72 128 ASP A CA 1
ATOM 956 C C . ASP A 1 128 ? -35.619 16.919 22.731 1.00 59.72 128 ASP A C 1
ATOM 958 O O . ASP A 1 128 ? -35.155 17.267 21.641 1.00 59.72 128 ASP A O 1
ATOM 962 N N . ALA A 1 129 ? -36.174 15.725 22.944 1.00 54.00 129 ALA A N 1
ATOM 963 C CA . ALA A 1 129 ? -36.457 14.725 21.916 1.00 54.00 129 ALA A CA 1
ATOM 964 C C . ALA A 1 129 ? -37.752 15.038 21.158 1.00 54.00 129 ALA A C 1
ATOM 966 O O . ALA A 1 129 ? -38.703 15.545 21.799 1.00 54.00 129 ALA A O 1
#

pLDDT: mean 73.09, std 13.41, range [48.72, 91.25]

Foldseek 3Di:
DPDPPPPPPPPPPDPDDPPDDDDPPPPDPPPDPPLDQLLVLLVVCLVVLNDVVSLVVSLVNLVVVDDPVSVVLNVVSVVCSVPCVVCSVVNSVSSVVVNVVRDDPPPPDPPDDPPPDPPPPDPPDDPDD

Organism: Prymnesium parvum (NCBI:txid97485)

Radius of gyration: 32.65 Å; chains: 1; bounding box: 75×70×96 Å

Sequence (129 aa):
MSRLSLLLALALTASSAFVLPGVPRAFAPTVSPVLMAVEDVATNCLEEGCPIDLVEELIAELKQEGGAQQESLVKQLTALLKNPEKNKNEIEKMVGAAARTFSRVEGYKFPGEPLGYSLKPTQDNSLDA